Protein AF-A0A1V5E7T1-F1 (afdb_monomer)

pLDDT: mean 74.23, std 18.86, range [43.28, 96.0]

Foldseek 3Di:
DPPDLVVQLVVQLVVQCVVVDPDPPCSVVSSVVSNVVSLVVCVVVVVDPVPPDPPDPPDDPPDPPPPPDPDDDDDD

Radius of gyration: 23.66 Å; Cα contacts (8 Å, |Δi|>4): 27; chains: 1; bounding box: 27×78×47 Å

Structure (mmCIF, N/CA/C/O backbone):
data_AF-A0A1V5E7T1-F1
#
_entry.id   AF-A0A1V5E7T1-F1
#
loop_
_atom_site.group_PDB
_atom_site.id
_atom_site.type_symbol
_atom_site.label_atom_id
_atom_site.label_alt_id
_atom_site.label_comp_id
_atom_site.label_asym_id
_atom_site.label_entity_id
_atom_site.label_seq_id
_atom_site.pdbx_PDB_ins_code
_atom_site.Cartn_x
_atom_site.Cartn_y
_atom_site.Cartn_z
_atom_site.occupancy
_atom_site.B_iso_or_equiv
_atom_site.auth_seq_id
_atom_site.auth_comp_id
_atom_site.auth_asym_id
_atom_site.auth_atom_id
_atom_site.pdbx_PDB_model_num
ATOM 1 N N . MET A 1 1 ? 8.924 -16.690 -12.271 1.00 43.28 1 MET A N 1
ATOM 2 C CA . MET A 1 1 ? 7.527 -16.223 -12.194 1.00 43.28 1 MET A CA 1
ATOM 3 C C . MET A 1 1 ? 7.573 -14.716 -12.324 1.00 43.28 1 MET A C 1
ATOM 5 O O . MET A 1 1 ? 8.025 -14.067 -11.391 1.00 43.28 1 MET A O 1
ATOM 9 N N . ASN A 1 2 ? 7.220 -14.179 -13.490 1.00 57.16 2 ASN A N 1
ATOM 10 C CA . ASN A 1 2 ? 6.984 -12.744 -13.631 1.00 57.16 2 ASN A CA 1
ATOM 11 C C . ASN A 1 2 ? 5.530 -12.547 -13.206 1.00 57.16 2 ASN A C 1
ATOM 13 O O . ASN A 1 2 ? 4.633 -12.649 -14.036 1.00 57.16 2 ASN A O 1
ATOM 17 N N . GLY A 1 3 ? 5.301 -12.476 -11.891 1.00 64.50 3 GLY A N 1
ATOM 18 C CA . GLY A 1 3 ? 3.985 -12.130 -11.365 1.00 64.50 3 GLY A CA 1
ATOM 19 C C . GLY A 1 3 ? 3.664 -10.702 -11.783 1.00 64.50 3 GLY A C 1
ATOM 20 O O . GLY A 1 3 ? 4.573 -9.861 -11.830 1.00 64.50 3 GLY A O 1
ATOM 21 N N . ASP A 1 4 ? 2.405 -10.441 -12.126 1.00 84.75 4 ASP A N 1
ATOM 22 C CA . ASP A 1 4 ? 1.957 -9.077 -12.384 1.00 84.75 4 ASP A CA 1
ATOM 23 C C . ASP A 1 4 ? 2.375 -8.196 -11.194 1.00 84.75 4 ASP A C 1
ATOM 25 O O . ASP A 1 4 ? 2.29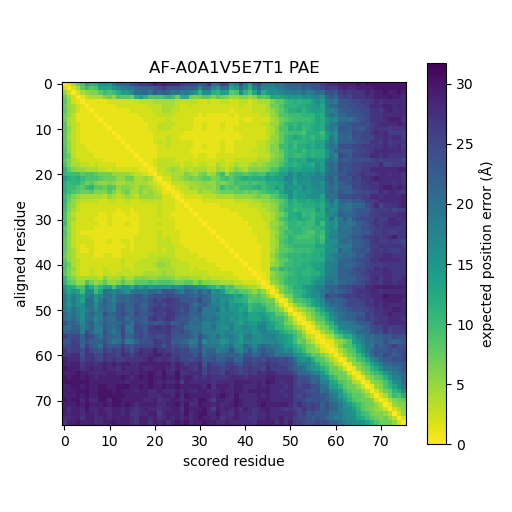4 -8.610 -10.034 1.00 84.75 4 ASP A O 1
ATOM 29 N N . ILE A 1 5 ? 2.877 -6.990 -11.468 1.00 88.00 5 ILE A N 1
ATOM 30 C CA . ILE A 1 5 ? 3.279 -6.049 -10.418 1.00 88.00 5 ILE A CA 1
ATOM 31 C C . ILE A 1 5 ? 2.125 -5.796 -9.448 1.00 88.00 5 ILE A C 1
ATOM 33 O O . ILE A 1 5 ? 2.346 -5.650 -8.248 1.00 88.00 5 ILE A O 1
ATOM 37 N N . ASN A 1 6 ? 0.890 -5.830 -9.951 1.00 90.81 6 ASN A N 1
ATOM 38 C CA . ASN A 1 6 ? -0.308 -5.671 -9.140 1.00 90.81 6 ASN A CA 1
ATOM 39 C C . ASN A 1 6 ? -0.519 -6.840 -8.170 1.00 90.81 6 ASN A C 1
ATOM 41 O O . ASN A 1 6 ? -0.959 -6.610 -7.044 1.00 90.81 6 ASN A O 1
ATOM 45 N N . ASP A 1 7 ? -0.165 -8.070 -8.552 1.00 93.12 7 ASP A N 1
ATOM 46 C CA . ASP A 1 7 ? -0.247 -9.236 -7.664 1.00 93.12 7 ASP A CA 1
ATOM 47 C C . ASP A 1 7 ? 0.764 -9.116 -6.518 1.00 93.12 7 ASP A C 1
ATOM 49 O O . ASP A 1 7 ? 0.443 -9.384 -5.357 1.00 93.12 7 ASP A O 1
ATOM 53 N N . GLU A 1 8 ? 1.983 -8.659 -6.824 1.00 92.69 8 GLU A N 1
ATOM 54 C CA . GLU A 1 8 ? 3.009 -8.395 -5.811 1.00 92.69 8 GLU A CA 1
ATOM 55 C C . GLU A 1 8 ? 2.584 -7.268 -4.863 1.00 92.69 8 GLU A C 1
ATOM 57 O O . GLU A 1 8 ? 2.674 -7.429 -3.644 1.00 92.69 8 GLU A O 1
ATOM 62 N N . ILE A 1 9 ? 2.052 -6.165 -5.398 1.00 94.69 9 ILE A N 1
ATOM 63 C CA . ILE A 1 9 ? 1.528 -5.049 -4.596 1.00 94.69 9 ILE A CA 1
ATOM 64 C C . ILE A 1 9 ? 0.386 -5.528 -3.701 1.00 94.69 9 ILE A C 1
ATOM 66 O O . ILE A 1 9 ? 0.389 -5.237 -2.506 1.00 94.69 9 ILE A O 1
ATOM 70 N N . THR A 1 10 ? -0.549 -6.312 -4.240 1.00 95.56 10 THR A N 1
ATOM 71 C CA . THR A 1 10 ? -1.683 -6.858 -3.482 1.00 95.56 10 THR A CA 1
ATOM 72 C C . THR A 1 10 ? -1.199 -7.726 -2.325 1.00 95.56 10 THR A C 1
ATOM 74 O O . THR A 1 10 ? -1.673 -7.576 -1.196 1.00 95.56 10 THR A O 1
ATOM 77 N N . ARG A 1 11 ? -0.214 -8.600 -2.570 1.00 95.75 11 ARG A N 1
ATOM 78 C CA . ARG A 1 11 ? 0.358 -9.452 -1.523 1.00 95.75 11 ARG A CA 1
ATOM 79 C C . ARG A 1 11 ? 1.014 -8.624 -0.421 1.00 95.75 11 ARG A C 1
ATOM 81 O O . ARG A 1 11 ? 0.725 -8.842 0.753 1.00 95.75 11 ARG A O 1
ATOM 88 N N . VAL A 1 12 ? 1.857 -7.657 -0.786 1.00 95.62 12 VAL A N 1
ATOM 89 C CA . VAL A 1 12 ? 2.557 -6.801 0.185 1.00 95.62 12 VAL A CA 1
ATOM 90 C C . VAL A 1 12 ? 1.570 -5.925 0.963 1.00 95.62 12 VAL A C 1
ATOM 92 O O . VAL A 1 12 ? 1.703 -5.793 2.178 1.00 95.62 12 VAL A O 1
ATOM 95 N N . ALA A 1 13 ? 0.538 -5.382 0.313 1.00 95.69 13 ALA A N 1
ATOM 96 C CA . ALA A 1 13 ? -0.504 -4.596 0.973 1.00 95.69 13 ALA A CA 1
ATOM 97 C C . ALA A 1 13 ? -1.270 -5.432 2.007 1.00 95.69 13 ALA A C 1
ATOM 99 O O . ALA A 1 13 ? -1.518 -4.966 3.121 1.00 95.69 13 ALA A O 1
ATOM 100 N N . TYR A 1 14 ? -1.587 -6.686 1.672 1.00 94.56 14 TYR A N 1
ATOM 101 C CA . TYR A 1 14 ? -2.217 -7.615 2.604 1.00 94.56 14 TYR A CA 1
ATOM 102 C C . TYR A 1 14 ? -1.309 -7.938 3.798 1.00 94.56 14 TYR A C 1
ATOM 104 O O . TYR A 1 14 ? -1.760 -7.909 4.942 1.00 94.56 14 TYR A O 1
ATOM 112 N N . GLU A 1 15 ? -0.018 -8.184 3.564 1.00 95.25 15 GLU A N 1
ATOM 113 C CA . GLU A 1 15 ? 0.953 -8.398 4.643 1.00 95.25 15 GLU A CA 1
ATOM 114 C C . GLU A 1 15 ? 1.057 -7.178 5.576 1.00 95.25 15 GLU A C 1
ATOM 116 O O . GLU A 1 15 ? 1.113 -7.341 6.798 1.00 95.25 15 GLU A O 1
ATOM 121 N N . LEU A 1 16 ? 1.053 -5.959 5.024 1.00 95.25 16 LEU A N 1
ATOM 122 C CA . LEU A 1 16 ? 1.049 -4.717 5.803 1.00 95.25 16 LEU A CA 1
ATOM 123 C C . LEU A 1 16 ? -0.227 -4.572 6.633 1.00 95.25 16 LEU A C 1
ATOM 125 O O . LEU A 1 16 ? -0.140 -4.288 7.825 1.00 95.25 16 LEU A O 1
ATOM 129 N N . TYR A 1 17 ? -1.387 -4.846 6.039 1.00 93.06 17 TYR A N 1
ATOM 130 C CA . TYR A 1 17 ? -2.673 -4.835 6.730 1.00 93.06 17 TYR A CA 1
ATOM 131 C C . TYR A 1 17 ? -2.719 -5.833 7.896 1.00 93.06 17 TYR A C 1
ATOM 133 O O . TYR A 1 17 ? -3.115 -5.475 9.007 1.00 93.06 17 TYR A O 1
ATOM 141 N N . VAL A 1 18 ? -2.250 -7.067 7.686 1.00 93.19 18 VAL A N 1
ATOM 142 C CA . VAL A 1 18 ? -2.189 -8.086 8.747 1.00 93.19 18 VAL A CA 1
ATOM 143 C C . VAL A 1 18 ? -1.265 -7.638 9.884 1.00 93.19 18 VAL A C 1
ATOM 145 O O . VAL A 1 18 ? -1.601 -7.836 11.051 1.00 93.19 18 VAL A O 1
ATOM 148 N N . LYS A 1 19 ? -0.130 -7.000 9.568 1.00 90.94 19 LYS A N 1
ATOM 149 C CA . LYS A 1 19 ? 0.825 -6.495 10.570 1.00 90.94 19 LYS A CA 1
ATOM 150 C C . LYS A 1 19 ? 0.319 -5.263 11.321 1.00 90.94 19 LYS A C 1
ATOM 152 O O . LYS A 1 19 ? 0.560 -5.160 12.519 1.00 90.94 19 LYS A O 1
ATOM 157 N N . SER A 1 20 ? -0.356 -4.333 10.643 1.00 86.88 20 SER A N 1
ATOM 158 C CA . SER A 1 20 ? -0.907 -3.127 11.275 1.00 86.88 20 SER A CA 1
ATOM 159 C C . SER A 1 20 ? -2.159 -3.408 12.102 1.00 86.88 20 SER A C 1
ATOM 161 O O . SER A 1 20 ? -2.546 -2.589 12.933 1.00 86.88 20 SER A O 1
ATOM 163 N N . GLY A 1 21 ? -2.813 -4.545 11.854 1.00 86.44 21 GLY A N 1
ATOM 164 C CA . GLY A 1 21 ? -4.162 -4.810 12.327 1.00 86.44 21 GLY A CA 1
ATOM 165 C C . GLY A 1 21 ? -5.215 -4.079 11.490 1.00 86.44 21 GLY A C 1
ATOM 166 O O . GLY A 1 21 ? -4.910 -3.281 10.598 1.00 86.44 21 GLY A O 1
ATOM 167 N N . ARG A 1 22 ? -6.483 -4.374 11.791 1.00 82.00 22 ARG A N 1
ATOM 168 C CA . ARG A 1 22 ? -7.647 -3.854 11.067 1.00 82.00 22 ARG A CA 1
ATOM 169 C C . ARG A 1 22 ? -7.996 -2.450 11.560 1.00 82.00 22 ARG A C 1
ATOM 171 O O . ARG A 1 22 ? -8.845 -2.285 12.432 1.00 82.00 22 ARG A O 1
ATOM 178 N N . VAL A 1 23 ? -7.296 -1.461 11.014 1.00 87.69 23 VAL A N 1
ATOM 179 C CA . VAL A 1 23 ? -7.502 -0.036 11.296 1.00 87.69 23 VAL A CA 1
ATOM 180 C C . VAL A 1 23 ? -8.192 0.609 10.100 1.00 87.69 23 VAL A C 1
ATOM 182 O O . VAL A 1 23 ? -7.703 0.532 8.974 1.00 87.69 23 VAL A O 1
ATOM 185 N N . GLU A 1 24 ? -9.335 1.241 10.343 1.00 82.19 24 GLU A N 1
ATOM 186 C CA . GLU A 1 24 ? -10.126 1.889 9.298 1.00 82.19 24 GLU A CA 1
ATOM 187 C C . GLU A 1 24 ? -9.331 3.020 8.620 1.00 82.19 24 GLU A C 1
ATOM 189 O O . GLU A 1 24 ? -8.597 3.763 9.271 1.00 82.19 24 GLU A O 1
ATOM 194 N N . GLY A 1 25 ? -9.422 3.116 7.290 1.00 83.25 25 GLY A N 1
ATOM 195 C CA . GLY A 1 25 ? -8.659 4.082 6.486 1.00 83.25 25 GLY A CA 1
ATOM 196 C C . GLY A 1 25 ? -7.190 3.712 6.243 1.00 83.25 25 GLY A C 1
ATOM 197 O O . GLY A 1 25 ? -6.542 4.321 5.389 1.00 83.25 25 GLY A O 1
ATOM 198 N N . ASN A 1 26 ? -6.667 2.686 6.919 1.00 91.81 26 ASN A N 1
ATOM 199 C CA . ASN A 1 26 ? -5.282 2.252 6.754 1.00 91.81 26 ASN A CA 1
ATOM 200 C C . ASN A 1 26 ? -5.078 1.376 5.507 1.00 91.81 26 ASN A C 1
ATOM 202 O O . ASN A 1 26 ? -3.950 1.196 5.063 1.00 91.81 26 ASN A O 1
ATOM 206 N N . ASP A 1 27 ? -6.156 0.885 4.894 1.00 90.38 27 ASP A N 1
ATOM 207 C CA . ASP A 1 27 ? -6.107 0.056 3.684 1.00 90.38 27 ASP A CA 1
ATOM 208 C C . ASP A 1 27 ? -5.456 0.800 2.508 1.00 90.38 27 ASP A C 1
ATOM 210 O O . ASP A 1 27 ? -4.572 0.262 1.840 1.00 90.38 27 ASP A O 1
ATOM 214 N N . LEU A 1 28 ? -5.818 2.073 2.301 1.00 92.19 28 LEU A N 1
ATOM 215 C CA . LEU A 1 28 ? -5.214 2.909 1.258 1.00 92.19 28 LEU A CA 1
ATOM 216 C C . LEU A 1 28 ? -3.743 3.223 1.566 1.00 92.19 28 LEU A C 1
ATOM 218 O O . LEU A 1 28 ? -2.908 3.226 0.663 1.00 92.19 28 LEU A O 1
ATOM 222 N N . LEU A 1 29 ? -3.411 3.463 2.837 1.00 93.94 29 LEU A N 1
ATOM 223 C CA . LEU A 1 29 ? -2.031 3.708 3.262 1.00 93.94 29 LEU A CA 1
ATOM 224 C C . LEU A 1 29 ? -1.158 2.465 3.062 1.00 93.94 29 LEU A C 1
ATOM 226 O O . LEU A 1 29 ? -0.048 2.573 2.542 1.00 93.94 29 LEU A O 1
ATOM 230 N N . ASN A 1 30 ? -1.684 1.289 3.402 1.00 94.12 30 ASN A N 1
ATOM 231 C CA . ASN A 1 30 ? -1.031 0.003 3.192 1.00 94.12 30 ASN A CA 1
ATOM 232 C C . ASN A 1 30 ? -0.828 -0.282 1.700 1.00 94.12 30 ASN A C 1
ATOM 234 O O . ASN A 1 30 ? 0.250 -0.724 1.309 1.00 94.12 30 ASN A O 1
ATOM 238 N N . TRP A 1 31 ? -1.809 0.044 0.854 1.00 94.50 31 TRP A N 1
ATOM 239 C CA . TRP A 1 31 ? -1.677 -0.075 -0.598 1.00 94.50 31 TRP A CA 1
ATOM 240 C C . TRP A 1 31 ? -0.581 0.838 -1.168 1.00 94.50 31 TRP A C 1
ATOM 242 O O . TRP A 1 31 ? 0.294 0.378 -1.899 1.00 94.50 31 TRP A O 1
ATOM 252 N N . LEU A 1 32 ? -0.570 2.122 -0.792 1.00 95.38 32 LEU A N 1
ATOM 253 C CA . LEU A 1 32 ? 0.444 3.080 -1.256 1.00 95.38 32 LEU A CA 1
ATOM 254 C C . LEU A 1 32 ? 1.855 2.733 -0.759 1.00 95.38 32 LEU A C 1
ATOM 256 O O . LEU A 1 32 ? 2.842 2.945 -1.467 1.00 95.38 32 LEU A O 1
ATOM 260 N N . ALA A 1 33 ? 1.971 2.214 0.464 1.00 94.56 33 ALA A N 1
ATOM 261 C CA . ALA A 1 33 ? 3.238 1.726 0.994 1.00 94.56 33 ALA A CA 1
ATOM 262 C C . ALA A 1 33 ? 3.723 0.487 0.225 1.00 94.56 33 ALA A C 1
ATOM 264 O O . ALA A 1 33 ? 4.890 0.436 -0.164 1.00 94.56 33 ALA A O 1
ATOM 265 N N . ALA A 1 34 ? 2.829 -0.464 -0.055 1.00 96.00 34 ALA A N 1
ATOM 266 C CA . ALA A 1 34 ? 3.136 -1.652 -0.842 1.00 96.00 34 ALA A CA 1
ATOM 267 C C . ALA A 1 34 ? 3.606 -1.308 -2.260 1.00 96.00 34 ALA A C 1
ATOM 269 O O . ALA A 1 34 ? 4.633 -1.822 -2.700 1.00 96.00 34 ALA A O 1
ATOM 270 N N . GLU A 1 35 ? 2.921 -0.387 -2.945 1.00 94.94 35 GLU A N 1
ATOM 271 C CA . GLU A 1 35 ? 3.317 0.083 -4.278 1.00 94.94 35 GLU A CA 1
ATOM 272 C C . GLU A 1 35 ? 4.745 0.642 -4.282 1.00 94.94 35 GLU A C 1
ATOM 274 O O . GLU A 1 35 ? 5.552 0.289 -5.147 1.00 94.94 35 GLU A O 1
ATOM 279 N N . LYS A 1 36 ? 5.089 1.474 -3.289 1.00 94.00 36 LYS A N 1
ATOM 280 C CA . LYS A 1 36 ? 6.445 2.024 -3.150 1.00 94.00 36 LYS A CA 1
ATOM 281 C C . LYS A 1 36 ? 7.489 0.940 -2.910 1.00 94.00 36 LYS A C 1
ATOM 283 O O . LYS A 1 36 ? 8.545 0.994 -3.534 1.00 94.00 36 LYS A O 1
ATOM 288 N N . ILE A 1 37 ? 7.206 -0.018 -2.026 1.00 93.19 37 ILE A N 1
ATOM 289 C CA . ILE A 1 37 ? 8.128 -1.114 -1.701 1.00 93.19 37 ILE A CA 1
ATOM 290 C C . ILE A 1 37 ? 8.402 -1.953 -2.951 1.00 93.19 37 ILE A C 1
ATOM 292 O O . ILE A 1 37 ? 9.554 -2.066 -3.359 1.00 93.19 37 ILE A O 1
ATOM 296 N N . VAL A 1 38 ? 7.356 -2.461 -3.611 1.00 92.00 38 VAL A N 1
ATOM 297 C CA . VAL A 1 38 ? 7.493 -3.363 -4.767 1.00 92.00 38 VAL A CA 1
ATOM 298 C C . VAL A 1 38 ? 8.233 -2.685 -5.918 1.00 92.00 38 VAL A C 1
ATOM 300 O O . VAL A 1 38 ? 9.164 -3.258 -6.486 1.00 92.00 38 VAL A O 1
ATOM 303 N N . ARG A 1 39 ? 7.875 -1.437 -6.249 1.00 88.44 39 ARG A N 1
ATOM 304 C CA . ARG A 1 39 ? 8.553 -0.698 -7.325 1.00 88.44 39 ARG A CA 1
ATOM 305 C C . ARG A 1 39 ? 10.017 -0.420 -7.001 1.00 88.44 39 ARG A C 1
ATOM 307 O O . ARG A 1 39 ? 10.864 -0.538 -7.884 1.00 88.44 39 ARG A O 1
ATOM 314 N N . PHE A 1 40 ? 10.331 -0.080 -5.752 1.00 87.50 40 PHE A N 1
ATOM 315 C CA . PHE A 1 40 ? 11.710 0.170 -5.336 1.00 87.50 40 PHE A CA 1
ATOM 316 C C . PHE A 1 40 ? 12.552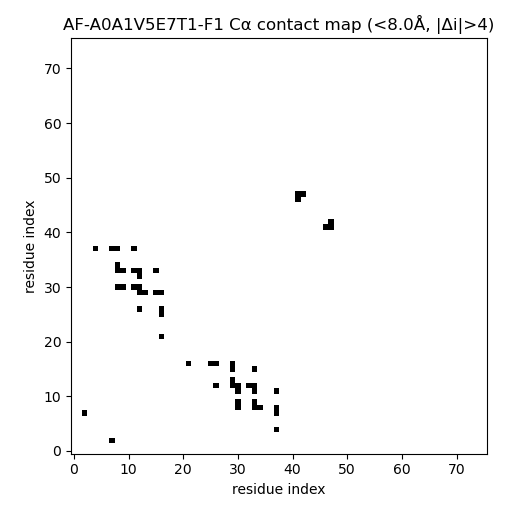 -1.112 -5.333 1.00 87.50 40 PHE A C 1
ATOM 318 O O . PHE A 1 40 ? 13.675 -1.109 -5.833 1.00 87.50 40 PHE A O 1
ATOM 325 N N . GLU A 1 41 ? 12.004 -2.227 -4.848 1.00 87.31 41 GLU A N 1
ATOM 326 C CA . GLU A 1 41 ? 12.671 -3.532 -4.881 1.00 87.31 41 GLU A CA 1
ATOM 327 C C . GLU A 1 41 ? 12.945 -3.994 -6.316 1.00 87.31 41 GLU A C 1
ATOM 329 O O . GLU A 1 41 ? 14.064 -4.405 -6.625 1.00 87.31 41 GLU A O 1
ATOM 334 N N . ARG A 1 42 ? 11.966 -3.867 -7.224 1.00 85.62 42 ARG A N 1
ATOM 335 C CA . ARG A 1 42 ? 12.145 -4.183 -8.652 1.00 85.62 42 ARG A CA 1
ATOM 336 C C . ARG A 1 42 ? 13.218 -3.311 -9.304 1.00 85.62 42 ARG A C 1
ATOM 338 O O . ARG A 1 42 ? 14.067 -3.841 -10.024 1.00 85.62 42 ARG A O 1
ATOM 345 N N . MET A 1 43 ? 13.235 -2.013 -8.988 1.00 83.62 43 MET A N 1
ATOM 346 C CA . MET A 1 43 ? 14.259 -1.077 -9.458 1.00 83.62 43 MET A CA 1
ATOM 347 C C . MET A 1 43 ? 15.664 -1.480 -8.985 1.00 83.62 43 MET A C 1
ATOM 349 O O . MET A 1 43 ? 16.589 -1.519 -9.794 1.00 83.62 43 MET A O 1
ATOM 353 N N . LEU A 1 44 ? 15.831 -1.826 -7.703 1.00 79.06 44 LEU A N 1
ATOM 354 C CA . LEU A 1 44 ? 17.114 -2.287 -7.153 1.00 79.06 44 LEU A CA 1
ATOM 355 C C . LEU A 1 44 ? 17.565 -3.630 -7.739 1.00 79.06 44 LEU A C 1
ATOM 357 O O . LEU A 1 44 ? 18.756 -3.844 -7.950 1.00 79.06 44 LEU A O 1
ATOM 361 N N . LEU A 1 45 ? 16.620 -4.531 -8.011 1.00 80.31 45 LEU A N 1
ATOM 362 C CA . LEU A 1 45 ? 16.878 -5.857 -8.576 1.00 80.31 45 LEU A CA 1
ATOM 363 C C . LEU A 1 45 ? 17.089 -5.838 -10.100 1.00 80.31 45 LEU A C 1
ATOM 365 O O . LEU A 1 45 ? 17.239 -6.902 -10.699 1.00 80.31 45 LEU A O 1
ATOM 369 N N . GLY A 1 46 ? 17.083 -4.661 -10.738 1.00 67.81 46 GLY A N 1
ATOM 370 C CA . GLY A 1 46 ? 17.259 -4.529 -12.186 1.00 67.81 46 GLY A CA 1
ATOM 371 C C . GLY A 1 46 ? 16.121 -5.146 -13.005 1.00 67.81 46 GLY A C 1
ATOM 372 O O . GLY A 1 46 ? 16.285 -5.382 -14.200 1.00 67.81 46 GLY A O 1
ATOM 373 N N . LYS A 1 47 ? 14.967 -5.411 -12.380 1.00 62.72 47 LYS A N 1
ATOM 374 C CA . LYS A 1 47 ? 13.742 -5.821 -13.069 1.00 62.72 47 LYS A CA 1
ATOM 375 C C . LYS A 1 47 ? 13.088 -4.554 -13.614 1.00 62.72 47 LYS A C 1
ATOM 377 O O . LYS A 1 47 ? 12.234 -3.961 -12.962 1.00 62.72 47 LYS A O 1
ATOM 382 N N . GLN A 1 48 ? 13.589 -4.074 -14.750 1.00 54.91 48 GLN A N 1
ATOM 383 C CA . GLN A 1 48 ? 13.008 -2.926 -15.436 1.00 54.91 48 GLN A CA 1
ATOM 384 C C . GLN A 1 48 ? 11.688 -3.352 -16.079 1.00 54.91 48 GLN A C 1
ATOM 386 O O . GLN A 1 48 ? 11.680 -4.078 -17.068 1.00 54.91 48 GLN A O 1
ATOM 391 N N . ASP A 1 49 ? 10.582 -2.895 -15.499 1.00 54.47 49 ASP A N 1
ATOM 392 C CA . ASP A 1 49 ? 9.370 -2.654 -16.268 1.00 54.47 49 ASP A CA 1
ATOM 393 C C . ASP A 1 49 ? 9.562 -1.277 -16.938 1.00 54.47 49 ASP A C 1
ATOM 395 O O . ASP A 1 49 ? 9.898 -0.299 -16.264 1.00 5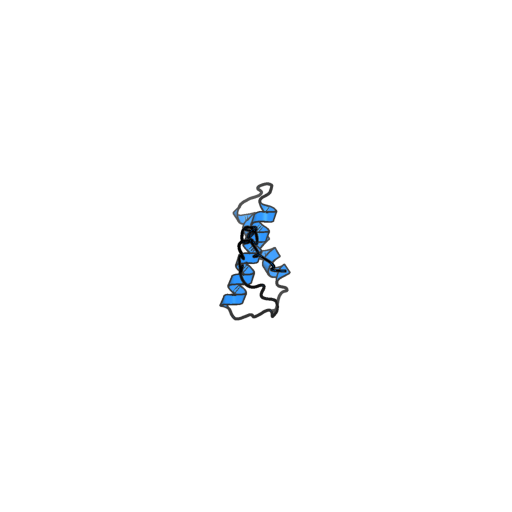4.47 49 ASP A O 1
ATOM 399 N N . GLU A 1 50 ? 9.424 -1.212 -18.266 1.00 53.59 50 GLU A N 1
ATOM 400 C CA . GLU A 1 50 ? 9.707 -0.042 -19.130 1.00 53.59 50 GLU A CA 1
ATOM 401 C C . GLU A 1 50 ? 8.893 1.225 -18.768 1.00 53.59 50 GLU A C 1
ATOM 403 O O . GLU A 1 50 ? 9.220 2.330 -19.198 1.00 53.59 50 GLU A O 1
ATOM 408 N N . ASP A 1 51 ? 7.880 1.098 -17.907 1.00 52.75 51 ASP A N 1
ATOM 409 C CA . ASP A 1 51 ? 6.990 2.177 -17.463 1.00 52.75 51 ASP A CA 1
ATOM 410 C C . ASP A 1 51 ? 7.406 2.794 -16.115 1.00 52.75 51 ASP A C 1
ATOM 412 O O . ASP A 1 51 ? 6.569 3.221 -15.312 1.00 52.75 51 ASP A O 1
ATOM 416 N N . ALA A 1 52 ? 8.708 2.829 -15.818 1.00 54.38 52 ALA A N 1
ATOM 417 C CA . ALA A 1 52 ? 9.226 3.477 -14.618 1.00 54.38 52 ALA A CA 1
ATOM 418 C C . ALA A 1 52 ? 8.897 4.983 -14.634 1.00 54.38 52 ALA A C 1
ATOM 420 O O . ALA A 1 52 ? 9.634 5.802 -15.184 1.00 54.38 52 ALA A O 1
ATOM 421 N N . VAL A 1 53 ? 7.784 5.364 -13.998 1.00 54.47 53 VAL A N 1
ATOM 422 C CA . VAL A 1 53 ? 7.438 6.767 -13.749 1.00 54.47 53 VAL A CA 1
ATOM 423 C C . VAL A 1 53 ? 8.570 7.371 -12.912 1.00 54.47 53 VAL A C 1
ATOM 425 O O . VAL A 1 53 ? 8.806 6.898 -11.794 1.00 54.47 53 VAL A O 1
ATOM 428 N N . PRO A 1 54 ? 9.289 8.394 -13.410 1.00 57.56 54 PRO A N 1
ATOM 429 C CA . PRO A 1 54 ? 10.393 8.991 -12.677 1.00 57.56 54 PRO A CA 1
ATOM 430 C C . PRO A 1 54 ? 9.913 9.446 -11.299 1.00 57.56 54 PRO A C 1
ATOM 432 O O . PRO A 1 54 ? 8.951 10.211 -11.206 1.00 57.56 54 PRO A O 1
ATOM 435 N N . LEU A 1 55 ? 10.586 8.973 -10.243 1.00 55.50 55 LEU A N 1
ATOM 436 C CA . LEU A 1 55 ? 10.412 9.437 -8.865 1.00 55.50 55 LEU A CA 1
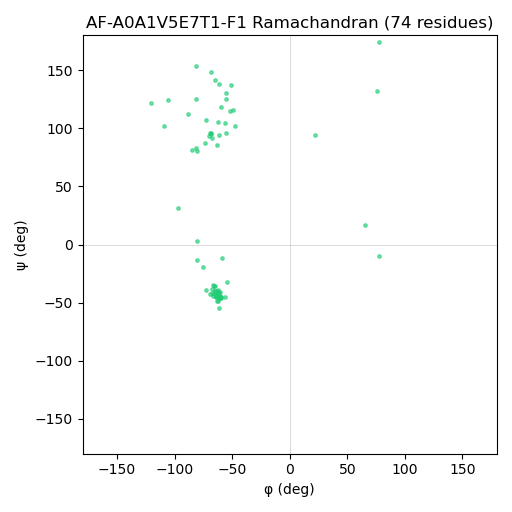ATOM 437 C C . LEU A 1 55 ? 10.431 10.970 -8.858 1.00 55.50 55 LEU A C 1
ATOM 439 O O . LEU A 1 55 ? 11.489 11.569 -9.014 1.00 55.50 55 LEU A O 1
ATOM 443 N N . LEU A 1 56 ? 9.239 11.567 -8.759 1.00 54.34 56 LEU A N 1
ATOM 444 C CA . LEU A 1 56 ? 8.952 12.997 -8.647 1.00 54.34 56 LEU A CA 1
ATOM 445 C C . LEU A 1 56 ? 10.067 13.930 -9.168 1.00 54.34 56 LEU A C 1
ATOM 447 O O . LEU A 1 56 ? 10.909 14.407 -8.406 1.00 54.34 56 LEU A O 1
ATOM 451 N N . LYS A 1 57 ? 9.976 14.366 -10.429 1.00 45.75 57 LYS A N 1
ATOM 452 C CA . LYS A 1 57 ? 10.362 15.756 -10.715 1.00 45.75 57 LYS A CA 1
ATOM 453 C C . LYS A 1 57 ? 9.253 16.648 -10.168 1.00 45.75 57 LYS A C 1
ATOM 455 O O . LYS A 1 57 ? 8.308 16.971 -10.879 1.00 45.75 57 LYS A O 1
ATOM 460 N N . TYR A 1 58 ? 9.352 17.022 -8.895 1.00 46.69 58 TYR A N 1
ATOM 461 C CA . TYR A 1 58 ? 8.585 18.151 -8.384 1.00 46.69 58 TYR A CA 1
ATOM 462 C C . TYR A 1 58 ? 9.050 19.397 -9.146 1.00 46.69 58 TYR A C 1
ATOM 464 O O . TYR A 1 58 ? 10.162 19.877 -8.934 1.00 46.69 58 TYR A O 1
ATOM 472 N N . GLN A 1 59 ? 8.235 19.881 -10.082 1.00 53.53 59 GLN A N 1
ATOM 473 C CA . GLN A 1 59 ? 8.371 21.236 -10.596 1.00 53.53 59 GLN A CA 1
ATOM 474 C C . GLN A 1 59 ? 7.527 22.128 -9.687 1.00 53.53 59 GLN A C 1
ATOM 476 O O . GLN A 1 59 ? 6.302 21.984 -9.689 1.00 53.53 59 GLN A O 1
ATOM 481 N N . PRO A 1 60 ? 8.140 23.023 -8.890 1.00 51.03 60 PRO A N 1
ATOM 482 C CA . PRO A 1 60 ? 7.379 24.079 -8.251 1.00 51.03 60 PRO A CA 1
ATOM 483 C C . PRO A 1 60 ? 6.644 24.829 -9.362 1.00 51.03 60 PRO A C 1
ATOM 485 O O . PRO A 1 60 ? 7.241 25.178 -10.383 1.00 51.03 60 PRO A O 1
ATOM 488 N N . MET A 1 61 ? 5.342 25.039 -9.196 1.00 52.50 61 MET A N 1
ATOM 489 C CA . MET A 1 61 ? 4.589 25.921 -10.076 1.00 52.50 61 MET A CA 1
ATOM 490 C C . MET A 1 61 ? 5.116 27.334 -9.804 1.00 52.50 61 MET A C 1
ATOM 492 O O . MET A 1 61 ? 4.698 27.973 -8.842 1.00 52.50 61 MET A O 1
ATOM 496 N N . GLU A 1 62 ? 6.131 27.753 -10.566 1.00 57.12 62 GLU A N 1
ATOM 497 C CA . GLU A 1 62 ? 6.792 29.048 -10.410 1.00 57.12 62 GLU A CA 1
ATOM 498 C C . GLU A 1 62 ? 5.728 30.144 -10.407 1.00 57.12 62 GLU A C 1
ATOM 500 O O . GLU A 1 62 ? 4.994 30.352 -11.378 1.00 57.12 62 GLU A O 1
ATOM 505 N N . GLU A 1 63 ? 5.631 30.803 -9.257 1.00 53.53 63 GLU A N 1
ATOM 506 C CA . GLU A 1 63 ? 4.715 31.885 -8.965 1.00 53.53 63 GLU A CA 1
ATOM 507 C C . GLU A 1 63 ? 4.790 32.909 -10.099 1.00 53.53 63 GLU A C 1
ATOM 509 O O . GLU A 1 63 ? 5.836 33.508 -10.368 1.00 53.53 63 GLU A O 1
ATOM 514 N N . SER A 1 64 ? 3.682 33.071 -10.820 1.00 54.16 64 SER A N 1
ATOM 515 C CA . SER A 1 64 ? 3.583 33.936 -11.987 1.00 54.16 64 SER A CA 1
ATOM 516 C C . SER A 1 64 ? 3.829 35.395 -11.594 1.00 54.16 64 SER A C 1
ATOM 518 O O . SER A 1 64 ? 2.895 36.164 -11.356 1.00 54.16 64 SER A O 1
ATOM 520 N N . LYS A 1 65 ? 5.097 35.812 -11.546 1.00 49.75 65 LYS A N 1
ATOM 521 C CA . LYS A 1 65 ? 5.477 37.217 -11.429 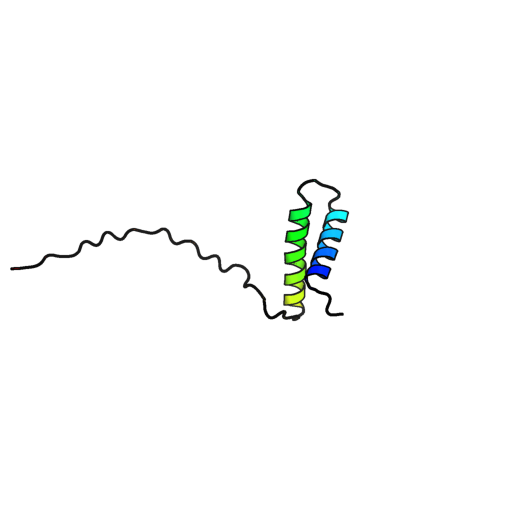1.00 49.75 65 LYS A CA 1
ATOM 522 C C . LYS A 1 65 ? 5.090 37.889 -12.738 1.00 49.75 65 LYS A C 1
ATOM 524 O O . LYS A 1 65 ? 5.826 37.840 -13.724 1.00 49.75 65 LYS A O 1
ATOM 529 N N . LYS A 1 66 ? 3.911 38.520 -12.756 1.00 51.38 66 LYS A N 1
ATOM 530 C CA . LYS A 1 66 ? 3.495 39.439 -13.822 1.00 51.38 66 LYS A CA 1
ATOM 531 C C . LYS A 1 66 ? 4.558 40.529 -13.953 1.00 51.38 66 LYS A C 1
ATOM 533 O O . LYS A 1 66 ? 4.562 41.520 -13.230 1.00 51.38 66 LYS A O 1
ATOM 538 N N . LYS A 1 67 ? 5.477 40.337 -14.898 1.00 47.66 67 LYS A N 1
ATOM 539 C CA . LYS A 1 67 ? 6.433 41.348 -15.334 1.00 47.66 67 LYS A CA 1
ATOM 540 C C . LYS A 1 67 ? 5.624 42.425 -16.055 1.00 47.66 67 LYS A C 1
ATOM 542 O O . LYS A 1 67 ? 5.293 42.270 -17.229 1.00 47.66 67 LYS A O 1
ATOM 547 N N . VAL A 1 68 ? 5.252 43.491 -15.342 1.00 51.84 68 VAL A N 1
ATOM 548 C CA . VAL A 1 68 ? 4.687 44.704 -15.948 1.00 51.84 68 VAL A CA 1
ATOM 549 C C . VAL A 1 68 ? 5.697 45.192 -16.983 1.00 51.84 68 VAL A C 1
ATOM 551 O O . VAL A 1 68 ? 6.767 45.702 -16.649 1.00 51.84 68 VAL A O 1
ATOM 554 N N . ARG A 1 69 ? 5.387 44.972 -18.263 1.00 53.38 69 ARG A N 1
ATOM 555 C CA . ARG A 1 69 ? 6.181 45.478 -19.379 1.00 53.38 69 ARG A CA 1
ATOM 556 C C . ARG A 1 69 ? 5.984 46.989 -19.430 1.00 53.38 69 ARG A C 1
ATOM 558 O O . ARG A 1 69 ? 5.055 47.475 -20.061 1.00 53.38 69 ARG A O 1
ATOM 565 N N . ARG A 1 70 ? 6.876 47.743 -18.790 1.00 56.81 70 ARG A N 1
ATOM 566 C CA . ARG A 1 70 ? 7.139 49.126 -19.202 1.00 56.81 70 ARG A CA 1
ATOM 567 C C . ARG A 1 70 ? 7.854 49.064 -20.559 1.00 56.81 70 ARG A C 1
ATOM 569 O O . ARG A 1 70 ? 9.055 48.823 -20.607 1.00 56.81 70 ARG A O 1
ATOM 576 N N . GLY A 1 71 ? 7.109 49.199 -21.656 1.00 47.97 71 GLY A N 1
ATOM 577 C CA . GLY A 1 71 ? 7.645 49.513 -22.990 1.00 47.97 71 GLY A CA 1
ATOM 578 C C . GLY A 1 71 ? 7.225 50.941 -23.334 1.00 47.97 71 GLY A C 1
ATOM 579 O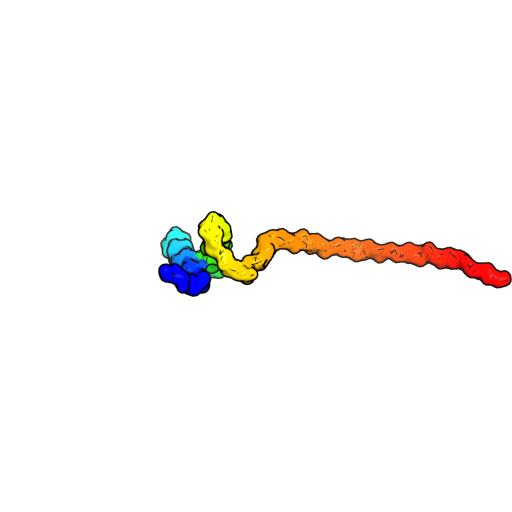 O . GLY A 1 71 ? 6.032 51.208 -23.360 1.00 47.97 71 GLY A O 1
ATOM 580 N N . ARG A 1 72 ? 8.131 51.917 -23.203 1.00 54.72 72 ARG A N 1
ATOM 581 C CA . ARG A 1 72 ? 9.051 52.514 -24.206 1.00 54.72 72 ARG A CA 1
ATOM 582 C C . ARG A 1 72 ? 8.333 53.475 -25.183 1.00 54.72 72 ARG A C 1
ATOM 584 O O . ARG A 1 72 ? 7.279 53.112 -25.690 1.00 54.72 72 ARG A O 1
ATOM 591 N N . PRO A 1 73 ? 8.878 54.686 -25.426 1.00 57.72 73 PRO A N 1
ATOM 592 C CA . PRO A 1 73 ? 8.195 55.754 -26.150 1.00 57.72 73 PRO A CA 1
ATOM 593 C C . PRO A 1 73 ? 8.301 55.544 -27.665 1.00 57.72 73 PRO A C 1
ATOM 595 O O . PRO A 1 73 ? 9.269 54.947 -28.138 1.00 57.72 73 PRO A O 1
ATOM 598 N N . ALA A 1 74 ? 7.335 56.067 -28.419 1.00 50.00 74 ALA A N 1
ATOM 599 C CA . ALA A 1 74 ? 7.396 56.137 -29.875 1.00 50.00 74 ALA A CA 1
ATOM 600 C C . ALA A 1 74 ? 7.292 57.601 -30.313 1.00 50.00 74 ALA A C 1
ATOM 602 O O . ALA A 1 74 ? 6.347 58.303 -29.961 1.00 50.00 74 ALA A O 1
ATOM 603 N N . ALA A 1 75 ? 8.323 58.033 -31.033 1.00 54.00 75 ALA A N 1
ATOM 604 C CA . ALA A 1 75 ? 8.456 59.336 -31.656 1.00 54.00 75 ALA A CA 1
ATOM 605 C C . ALA A 1 75 ? 7.465 59.507 -32.816 1.00 54.00 75 ALA A C 1
ATOM 607 O O . ALA A 1 75 ? 7.180 58.543 -33.533 1.00 54.00 75 ALA A O 1
ATOM 608 N N . ARG A 1 76 ? 7.016 60.744 -33.037 1.00 58.16 76 ARG A N 1
ATOM 609 C CA . ARG A 1 76 ? 6.596 61.240 -34.346 1.00 58.16 76 ARG A CA 1
ATOM 610 C C . ARG A 1 76 ? 6.855 62.735 -34.439 1.00 58.16 76 ARG A C 1
ATOM 612 O O . ARG A 1 76 ? 6.693 63.402 -33.395 1.00 58.16 76 ARG A O 1
#

Mean predicted aligned error: 14.39 Å

Secondary structure (DS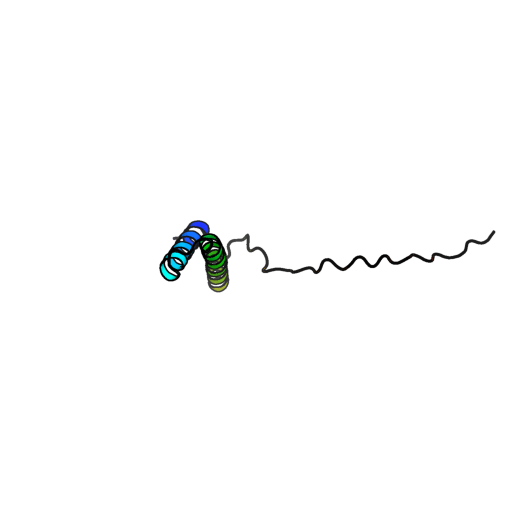SP, 8-state):
----HHHHHHHHHHHHHHHH-S-TTHHHHHHHHHHHHHHHHHHHTT---TT---S---------------------

Solvent-accessible surface area (backbone atoms only — not comparable to full-atom values): 4986 Å² total; per-residue (Å²): 133,89,68,56,69,66,58,55,24,52,53,44,16,49,54,44,38,66,72,72,44,98,50,89,80,43,63,63,56,27,41,57,50,17,47,52,49,51,54,49,52,30,57,76,70,68,53,77,63,94,78,69,72,73,84,73,82,79,70,77,82,73,77,81,74,80,75,79,78,87,75,81,90,80,90,133

Nearest PDB structures (foldseek):
  6w1s-assembly1_H  TM=2.951E-01  e=3.087E+00  Mus musculus
  6k15-assembly1_A  TM=4.057E-01  e=5.476E+00  Saccharomyces cerevisiae S288C
  5eik-assembly1_A  TM=4.352E-01  e=9.114E+00  Caenorhabditis elegans

Sequence (76 aa):
MNGDINDEITRVAYELYVKSGRVEGNDLLNWLAAEKIVRFERMLLGKQDEDAVPLLKYQPMEESKKKVRRGRPAAR

=== Feature glossary ===
Annotated list of the representations used here:

Nearest PDB structures. The Foldseek neighbor list gives the closest experimentally determined structures in the PDB, ranked by structural alignment. TM-score near 1 means near-identical fold; near 0.3 means only rough topology match. This is how one finds what a novel AlphaFold prediction most resembles in the solved-structure universe.

Foldseek 3Di. Foldseek's 3Di representation compresses backbone geometry into a per-residue letter drawn from a learned twenty-state alphabet. It captures the tertiary interaction pattern around each residue — which residues are packed against it in space, regardless of where they are in sequence.

Radius of gyration, Cα contacts, bounding box. Radius of gyration (Rg) is the root-mean-square distance of Cα atoms from their centroid — a single number for overall size and compactness. A globular domain of N residues has Rg ≈ 2.2·N^0.38 Å; an extended or disordered chain has a much larger Rg. The Cα contact count is the number of residue pairs whose Cα atoms are within 8 Å and are more than four positions apart in sequence — a standard proxy for tertiary packing density. The bounding box is the smallest axis-aligned box enclosing all Cα atoms.

InterPro / GO / CATH / organism. The annotation block draws on four external resources. InterPro: which protein families and domains the sequence belongs to. GO: standardized terms for what the protein does, what process it participates in, and where in the cell it acts. CATH: which structural fold it has in the CATH hierarchy. Organism: the species of origin.

mmCIF coordinates. The mmCIF block holds the 3D Cartesian coordinates of each backbone atom (N, Cα, C, O) in ångströms. mmCIF is the PDB's canonical archive format — a tagged-loop text representation of the atomic model.

pLDDT. pLDDT is the predicted lDDT-Cα score: AlphaFold's confidence that the local environment of each residue (all inter-atomic distances within 15 Å) is correctly placed. It is a per-residue number between 0 and 100, with higher meaning more reliable.

Backbone torsions (φ/ψ). φ (phi) and ψ (psi) are the two rotatable backbone dihedrals per residue: φ is the C(i-1)–N–Cα–C torsion, ψ is the N–Cα–C–N(i+1) torsion, both in degrees on (−180°, 180°]. α-helical residues cluster near (−60°, −45°); β-strand residues near (−120°, +130°). A Ramachandran plot is simply a scatter of (φ, ψ) for every residue.

B-factor. For experimental (PDB) structures, the B-factor (temperature factor) quantifies the positional spread of each atom in the crystal — a combination of thermal vibration and static disorder — in units of Å². High B-factors mark flexible loops or poorly resolved regions; low B-factors mark the rigid, well-ordered core.

Secondary structure (3-state, P-SEA). SS3 is a coarse helix/strand/coil call (letters a/b/c) made by the P-SEA algorithm from inter-Cα distances and dihedrals. It is less detailed than DSSP but needs only Cα positions.

Predicted aligned error. Predicted aligned error is AlphaFold's pairwise confidence. Unlike pLDDT (per-residue), PAE is per-residue-pair and captures whether two parts of the structure are correctly placed relative to each other. Units are ångströms of expected positional error.

Solvent-accessible surface area. Solvent-accessible surface area (SASA) is the area in Å² traced out by the centre of a 1.4 Å probe sphere (a water molecule) rolled over the protein's van der Waals surface (Shrake–Rupley / Lee–Richards construction). Buried residues have near-zero SASA; fully exposed residues can exceed 200 Å². The total SASA scales roughly with the number of surface residues.

Secondary structure (8-state, DSSP). The SS8 string is DSSP's per-residue secondary-structure call. α-helix (H) means an i→i+4 H-bond ladder; β-strand (E) means the residue participates in a β-sheet; 3₁₀ (G) and π (I) are tighter and wider helices; T/S are turns/bends; '-' is loop.

Rendered structure images. Structure images are PyMOL renders from six orthogonal camera directions. Cartoon representation draws helices as coils and strands as arrows; sticks shows the backbone as bonds; surface shows the solvent-excluded envelope. Rainbow coloring maps sequence position to hue (blue→red, N→C); chain coloring assigns a distinct color per polypeptide.

Sequence. The amino-acid sequence is the protein's primary structure: the linear order of residues from the N-terminus to the C-terminus, written in one-letter code. Everything else here — the 3D coordinates, the secondary structure, the domain annotations — is ultimately a consequence of this string.

Contact-map, Ramachandran, and PAE plots. Three diagnostic plots accompany the record. The Cα contact map visualizes the tertiary structure as a 2D adjacency matrix (8 Å cutoff, sequence-l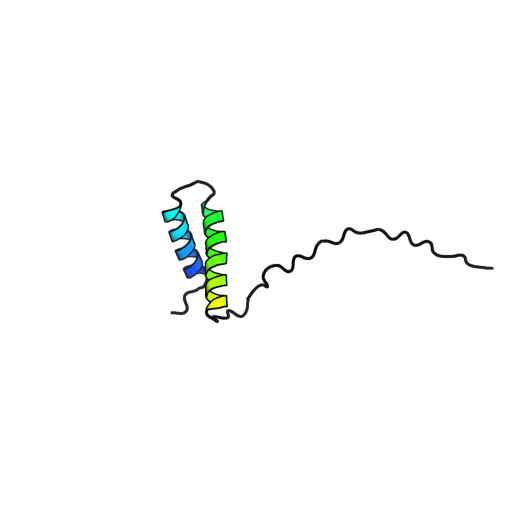ocal contacts suppressed). The Ramachandran plot shows the distribution of backbone (φ, ψ) torsions, with points in the α a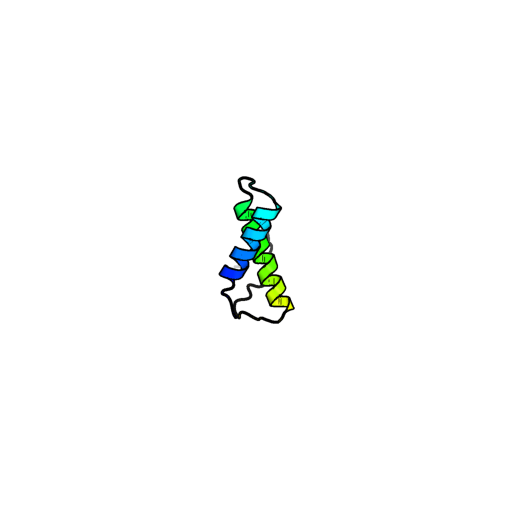nd β basins reflecting secondary structure content. The PAE plot shows AlphaFold's inter-residue confidence as a color matrix.